Protein AF-A0A941LMX5-F1 (afdb_monomer_lite)

Structure (mmCIF, N/CA/C/O backbone):
data_AF-A0A941LMX5-F1
#
_entry.id   AF-A0A941LMX5-F1
#
loop_
_atom_site.group_PDB
_atom_site.id
_atom_site.type_symbol
_atom_site.label_atom_id
_atom_site.label_alt_id
_atom_site.label_comp_id
_atom_site.label_asym_id
_atom_site.label_entity_id
_atom_site.label_seq_id
_atom_site.pdbx_PDB_ins_code
_atom_site.Cartn_x
_atom_site.Cartn_y
_atom_site.Cartn_z
_atom_site.occupancy
_atom_site.B_iso_or_equiv
_atom_site.auth_seq_id
_atom_site.auth_comp_id
_atom_site.auth_asym_id
_atom_site.auth_atom_id
_atom_site.pdbx_PDB_model_num
ATOM 1 N N . MET A 1 1 ? 7.333 17.603 -12.130 1.00 51.84 1 MET A N 1
ATOM 2 C CA . MET A 1 1 ? 7.696 16.585 -11.128 1.00 51.84 1 MET A CA 1
ATOM 3 C C . MET A 1 1 ? 6.855 15.369 -11.455 1.00 51.84 1 MET A C 1
ATOM 5 O O . MET A 1 1 ? 5.647 15.536 -11.569 1.00 51.84 1 MET A O 1
ATOM 9 N N . ASN A 1 2 ? 7.474 14.241 -11.799 1.00 72.88 2 ASN A N 1
ATOM 10 C CA . ASN A 1 2 ? 6.736 13.041 -12.190 1.00 72.88 2 ASN A CA 1
ATOM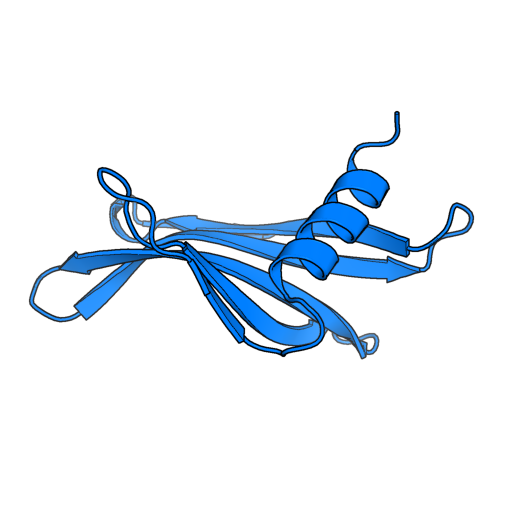 11 C C . ASN A 1 2 ? 6.422 12.254 -10.908 1.00 72.88 2 ASN A C 1
ATOM 13 O O . ASN A 1 2 ? 7.333 11.879 -10.174 1.00 72.88 2 ASN A O 1
ATOM 17 N N . SER A 1 3 ? 5.134 12.124 -10.587 1.00 85.88 3 SER A N 1
ATOM 18 C CA . SER A 1 3 ? 4.646 11.675 -9.276 1.00 85.88 3 SER A CA 1
ATOM 19 C C . SER A 1 3 ? 5.075 10.251 -8.918 1.00 85.88 3 SER A C 1
ATOM 21 O O . SER A 1 3 ? 5.203 9.931 -7.741 1.00 85.88 3 SER A O 1
ATOM 23 N N . TYR A 1 4 ? 5.332 9.396 -9.910 1.00 92.62 4 TYR A N 1
ATOM 24 C CA . TYR A 1 4 ? 5.636 7.984 -9.669 1.00 92.62 4 TYR A CA 1
ATOM 25 C C . TYR A 1 4 ? 7.080 7.732 -9.216 1.00 92.62 4 TYR A C 1
ATOM 27 O O . TYR A 1 4 ? 7.312 6.863 -8.377 1.00 92.62 4 TYR A O 1
ATOM 35 N N . GLN A 1 5 ? 8.056 8.507 -9.697 1.00 94.62 5 GLN A N 1
ATOM 36 C CA . GLN A 1 5 ? 9.439 8.439 -9.202 1.00 94.62 5 GLN A CA 1
ATOM 37 C C . GLN A 1 5 ? 9.532 8.939 -7.754 1.00 94.62 5 GLN A C 1
ATOM 39 O O . GLN A 1 5 ? 10.299 8.409 -6.947 1.00 94.62 5 GLN A O 1
ATOM 44 N N . GLU A 1 6 ? 8.732 9.949 -7.404 1.00 93.56 6 GLU A N 1
ATOM 45 C CA . GLU A 1 6 ? 8.655 10.437 -6.026 1.00 93.56 6 GLU A CA 1
ATOM 46 C C . GLU A 1 6 ? 8.044 9.398 -5.096 1.00 93.56 6 GLU A C 1
ATOM 48 O O . GLU A 1 6 ? 8.562 9.188 -4.001 1.00 93.56 6 GLU A O 1
ATOM 53 N N . PHE A 1 7 ? 6.990 8.703 -5.535 1.00 94.06 7 PHE A N 1
ATOM 54 C CA . PHE A 1 7 ? 6.445 7.589 -4.768 1.00 94.06 7 PHE A CA 1
ATOM 55 C C . PHE A 1 7 ? 7.476 6.487 -4.565 1.00 94.06 7 PHE A C 1
ATOM 57 O O . PHE A 1 7 ? 7.678 6.097 -3.422 1.00 94.06 7 PHE A O 1
ATOM 64 N N . ALA A 1 8 ? 8.198 6.059 -5.606 1.00 95.00 8 ALA A N 1
ATOM 65 C CA . ALA A 1 8 ? 9.258 5.060 -5.450 1.00 95.00 8 ALA A CA 1
ATOM 66 C C . ALA A 1 8 ? 10.290 5.479 -4.391 1.00 95.00 8 ALA A C 1
ATOM 68 O O . ALA A 1 8 ? 10.611 4.708 -3.488 1.00 95.00 8 ALA A O 1
ATOM 69 N N . THR A 1 9 ? 10.741 6.734 -4.455 1.00 95.25 9 THR A N 1
ATOM 70 C CA . THR A 1 9 ? 11.724 7.287 -3.513 1.00 95.25 9 THR A CA 1
ATOM 71 C C . THR A 1 9 ? 11.188 7.310 -2.079 1.00 95.25 9 THR A C 1
ATOM 73 O O . THR A 1 9 ? 11.862 6.854 -1.156 1.00 95.25 9 THR A O 1
ATOM 76 N N . ASN A 1 10 ? 9.968 7.815 -1.879 1.00 95.06 10 ASN A N 1
ATOM 77 C CA . ASN A 1 10 ? 9.358 7.920 -0.554 1.00 95.06 10 ASN A CA 1
ATOM 78 C C . ASN A 1 10 ? 9.059 6.540 0.049 1.00 95.06 10 ASN A C 1
ATOM 80 O O . ASN A 1 10 ? 9.260 6.335 1.243 1.00 95.06 10 ASN A O 1
ATOM 84 N N . LEU A 1 11 ? 8.598 5.590 -0.765 1.00 95.00 11 LEU A N 1
ATOM 85 C CA . LEU A 1 11 ? 8.284 4.229 -0.337 1.00 95.00 11 LEU A CA 1
ATOM 86 C C . LEU A 1 11 ? 9.542 3.458 0.085 1.00 95.00 11 LEU A C 1
ATOM 88 O O . LEU A 1 11 ? 9.550 2.859 1.160 1.00 95.00 11 LEU A O 1
ATOM 92 N N . ASP A 1 12 ? 10.629 3.534 -0.686 1.00 94.56 12 ASP A N 1
ATOM 93 C CA . ASP A 1 12 ? 11.906 2.938 -0.269 1.00 94.56 12 ASP A CA 1
ATOM 94 C C . ASP A 1 12 ? 12.465 3.619 0.991 1.00 94.56 12 ASP A C 1
ATOM 96 O O . ASP A 1 12 ? 13.019 2.951 1.870 1.00 94.56 12 ASP A O 1
ATOM 100 N N . GLN A 1 13 ? 12.282 4.938 1.130 1.00 94.75 13 GLN A N 1
ATOM 101 C CA . GLN A 1 13 ? 12.671 5.652 2.346 1.00 94.75 13 GLN A CA 1
ATOM 102 C C . GLN A 1 13 ? 11.876 5.181 3.570 1.00 94.75 13 GLN A C 1
ATOM 104 O O . GLN A 1 13 ? 12.450 5.088 4.654 1.00 94.75 13 GLN A O 1
ATOM 109 N N . LEU A 1 14 ? 10.584 4.874 3.421 1.00 94.06 14 LEU A N 1
ATOM 110 C CA . LEU A 1 14 ? 9.772 4.315 4.504 1.00 94.06 14 LEU A CA 1
ATOM 111 C C . LEU A 1 14 ? 10.264 2.921 4.907 1.00 94.06 14 LEU A C 1
ATOM 113 O O . LEU A 1 14 ? 10.337 2.635 6.098 1.00 94.06 14 LEU A O 1
ATOM 117 N N . LEU A 1 15 ? 10.639 2.083 3.937 1.00 93.81 15 LEU A N 1
ATOM 118 C CA . LEU A 1 15 ? 11.104 0.717 4.181 1.00 93.81 15 LEU A CA 1
ATOM 119 C C . LEU A 1 15 ? 12.511 0.645 4.794 1.00 93.81 15 LEU A C 1
ATOM 121 O O . LEU A 1 15 ? 12.821 -0.336 5.456 1.00 93.81 15 LEU A O 1
ATOM 125 N N . VAL A 1 16 ? 13.379 1.650 4.61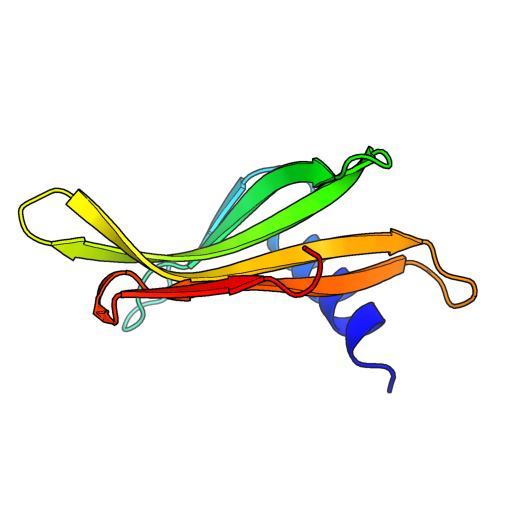5 1.00 90.44 16 VAL A N 1
ATOM 126 C CA . VAL A 1 16 ? 14.741 1.701 5.208 1.00 90.44 16 VAL A CA 1
ATOM 127 C C . VAL A 1 16 ? 15.545 0.402 4.967 1.00 90.44 16 VAL A C 1
ATOM 129 O O . VAL A 1 16 ? 16.315 -0.054 5.812 1.00 90.44 16 VAL A O 1
ATOM 132 N N . GLY A 1 17 ? 15.352 -0.227 3.804 1.00 89.94 17 GLY A N 1
ATOM 133 C CA . GLY A 1 17 ? 16.028 -1.473 3.426 1.00 89.94 17 GLY A CA 1
ATOM 134 C C . GLY A 1 17 ? 15.539 -2.741 4.140 1.00 89.94 17 GLY A C 1
ATOM 135 O O . GLY A 1 17 ? 16.202 -3.772 4.031 1.00 89.94 17 GLY A O 1
ATOM 136 N N . VAL A 1 18 ? 14.414 -2.691 4.862 1.00 94.25 18 VAL A N 1
ATOM 137 C CA . VAL A 1 18 ? 13.705 -3.882 5.359 1.00 94.25 18 VAL A CA 1
ATOM 138 C C . VAL A 1 18 ? 12.446 -4.150 4.535 1.00 94.25 18 VAL A C 1
ATOM 140 O O . VAL A 1 18 ? 11.967 -3.275 3.829 1.00 94.25 18 VAL A O 1
ATOM 143 N N . HIS A 1 19 ? 11.889 -5.357 4.645 1.00 93.88 19 HIS A N 1
ATOM 144 C CA . HIS A 1 19 ? 10.698 -5.755 3.883 1.00 93.88 19 HIS A CA 1
ATOM 145 C C . HIS A 1 19 ? 9.370 -5.377 4.547 1.00 93.88 19 HIS A C 1
ATOM 147 O O . HIS A 1 19 ? 8.329 -5.462 3.911 1.00 93.88 19 HIS A O 1
ATOM 153 N N . ALA A 1 20 ? 9.377 -4.991 5.823 1.00 96.62 20 ALA A N 1
ATOM 154 C CA . ALA A 1 20 ? 8.169 -4.600 6.537 1.00 96.62 20 ALA A CA 1
ATOM 155 C C . ALA A 1 20 ? 8.503 -3.629 7.667 1.00 96.62 20 ALA A C 1
ATOM 157 O O . ALA A 1 20 ? 9.426 -3.865 8.452 1.00 96.62 20 ALA A O 1
ATOM 158 N N . VAL A 1 21 ? 7.720 -2.560 7.783 1.00 97.25 21 VAL A N 1
ATOM 159 C CA . VAL A 1 21 ? 7.814 -1.593 8.875 1.00 97.25 21 VAL A CA 1
ATOM 160 C C . VAL A 1 21 ? 6.422 -1.201 9.355 1.00 97.25 21 VAL A C 1
ATOM 162 O O . VAL A 1 21 ? 5.489 -1.034 8.573 1.00 97.25 21 VAL A O 1
ATOM 165 N N . ARG A 1 22 ? 6.290 -1.020 10.672 1.00 96.31 22 ARG A N 1
ATOM 166 C CA . ARG A 1 22 ? 5.102 -0.436 11.295 1.00 96.31 22 ARG A CA 1
ATOM 167 C C . ARG A 1 22 ? 5.459 0.923 11.874 1.00 96.31 22 ARG A C 1
ATOM 169 O O . ARG A 1 22 ? 6.285 1.019 12.779 1.00 96.31 22 ARG A O 1
ATOM 176 N N . ILE A 1 23 ? 4.812 1.965 11.376 1.00 96.00 23 ILE A N 1
ATOM 177 C CA . ILE A 1 23 ? 5.064 3.352 11.757 1.00 96.00 23 ILE A CA 1
ATOM 178 C C . ILE A 1 23 ? 3.902 3.824 12.625 1.00 96.00 23 ILE A C 1
ATOM 180 O O . ILE A 1 23 ? 2.757 3.874 12.180 1.00 96.00 23 ILE A O 1
ATOM 184 N N . ALA A 1 24 ? 4.193 4.165 13.879 1.00 96.62 24 ALA A N 1
ATOM 185 C CA . ALA A 1 24 ? 3.204 4.660 14.828 1.00 96.62 24 ALA A CA 1
ATOM 186 C C . ALA A 1 24 ? 3.452 6.141 15.131 1.00 96.62 24 ALA A C 1
ATOM 188 O O . ALA A 1 24 ? 4.533 6.523 15.579 1.00 96.62 24 ALA A O 1
ATOM 189 N N . VAL A 1 25 ? 2.425 6.965 14.925 1.00 95.88 25 VAL A N 1
ATOM 190 C CA . VAL A 1 25 ? 2.421 8.391 15.269 1.00 95.88 25 VAL A CA 1
ATOM 191 C C . VAL A 1 25 ? 1.242 8.648 16.198 1.00 95.88 25 VAL A C 1
ATOM 193 O O . VAL A 1 25 ? 0.127 8.208 15.930 1.00 95.88 25 VAL A O 1
ATOM 196 N N . SER A 1 26 ? 1.482 9.350 17.307 1.00 96.81 26 SER A N 1
ATOM 197 C CA . SER A 1 26 ? 0.431 9.652 18.284 1.00 96.81 26 SER A CA 1
ATOM 198 C C . SER A 1 26 ? -0.737 10.397 17.629 1.00 96.81 26 SER A C 1
ATOM 200 O O . SER A 1 26 ? -0.525 11.383 16.924 1.00 96.81 26 SER A O 1
ATOM 202 N N . GLY A 1 27 ? -1.962 9.922 17.866 1.00 95.31 27 GLY A N 1
ATOM 203 C CA . GLY A 1 27 ? -3.188 10.479 17.284 1.00 95.31 27 GLY A CA 1
ATOM 204 C C . GLY A 1 27 ? -3.566 9.933 15.901 1.00 95.31 27 GLY A C 1
ATOM 205 O O . GLY A 1 27 ? -4.632 10.288 15.408 1.00 95.31 27 GLY A O 1
ATOM 206 N N . TYR A 1 28 ? -2.749 9.060 15.303 1.00 94.50 28 TYR A N 1
ATOM 207 C CA . TYR A 1 28 ? -3.021 8.416 14.014 1.00 94.50 28 TYR A CA 1
ATOM 208 C C . TYR A 1 28 ? -3.077 6.892 14.153 1.00 94.50 28 TYR A C 1
ATOM 210 O O . TYR A 1 28 ? -2.477 6.313 15.062 1.00 94.50 28 TYR A O 1
ATOM 218 N N . MET A 1 29 ? -3.776 6.231 13.226 1.00 95.31 29 MET A N 1
ATOM 219 C CA . MET A 1 29 ? -3.679 4.779 13.092 1.00 95.31 29 MET A CA 1
ATOM 220 C C . MET A 1 29 ? -2.273 4.403 12.608 1.00 95.31 29 MET A C 1
ATOM 222 O O . MET A 1 29 ? -1.745 5.072 11.715 1.00 95.31 29 MET A O 1
ATOM 226 N N . PRO A 1 30 ? -1.646 3.354 13.170 1.00 96.88 30 PRO A N 1
ATOM 227 C CA . PRO A 1 30 ? -0.356 2.893 12.681 1.00 96.88 30 PRO A CA 1
ATOM 228 C C . PRO A 1 30 ? -0.415 2.550 11.190 1.00 96.88 30 PRO A C 1
ATOM 230 O O . PRO A 1 30 ? -1.389 1.958 10.724 1.00 96.88 30 PRO A O 1
ATOM 233 N N . LEU A 1 31 ? 0.629 2.924 10.458 1.00 97.44 31 LEU A N 1
ATOM 234 C CA . LEU A 1 31 ? 0.821 2.553 9.061 1.00 97.44 31 LEU A CA 1
ATOM 235 C C . LEU A 1 31 ? 1.690 1.297 9.002 1.00 97.44 31 LEU A C 1
ATOM 237 O O . LEU A 1 31 ? 2.799 1.295 9.538 1.00 97.44 31 LEU A O 1
ATOM 241 N N . SER A 1 32 ? 1.197 0.254 8.350 1.00 97.62 32 SER A N 1
ATOM 242 C CA . SER A 1 32 ? 2.003 -0.865 7.874 1.00 97.62 32 SER A CA 1
ATOM 243 C C . SER A 1 32 ? 2.485 -0.556 6.458 1.00 97.62 32 SER A C 1
ATOM 245 O O . SER A 1 32 ? 1.676 -0.227 5.592 1.00 97.62 32 SER A O 1
ATOM 247 N N . VAL A 1 33 ? 3.794 -0.650 6.232 1.00 97.94 33 VAL A N 1
ATOM 248 C CA . VAL A 1 33 ? 4.401 -0.603 4.896 1.00 97.94 33 VAL A CA 1
ATOM 249 C C . VAL A 1 33 ? 5.138 -1.914 4.686 1.00 97.94 33 VAL A C 1
ATOM 251 O O . VAL A 1 33 ? 6.061 -2.216 5.444 1.00 97.94 33 VAL A O 1
ATOM 254 N N . GLU A 1 34 ? 4.710 -2.708 3.710 1.00 97.94 34 GLU A N 1
ATOM 255 C CA . GLU A 1 34 ? 5.147 -4.101 3.575 1.00 97.94 34 GLU A CA 1
ATOM 256 C C . GLU A 1 34 ? 5.391 -4.469 2.110 1.00 97.94 34 GLU A C 1
ATOM 258 O O . GLU A 1 34 ? 4.555 -4.214 1.248 1.00 97.94 34 GLU A O 1
ATOM 263 N N . GLU A 1 35 ? 6.523 -5.106 1.821 1.00 97.25 35 GLU A N 1
ATOM 264 C CA . GLU A 1 35 ? 6.729 -5.842 0.577 1.00 97.25 35 GLU A CA 1
ATOM 265 C C . GLU A 1 35 ? 5.918 -7.135 0.630 1.00 97.25 35 GLU A C 1
ATOM 267 O O . GLU A 1 35 ? 6.230 -8.056 1.384 1.00 97.25 35 GLU A O 1
ATOM 272 N N . ILE A 1 36 ? 4.869 -7.204 -0.185 1.00 96.62 36 ILE A N 1
ATOM 273 C CA . ILE A 1 36 ? 3.898 -8.306 -0.161 1.00 96.62 36 ILE A CA 1
ATOM 274 C C . ILE A 1 36 ? 4.163 -9.366 -1.238 1.00 96.62 36 ILE A C 1
ATOM 276 O O . ILE A 1 36 ? 3.410 -10.330 -1.364 1.00 96.62 36 ILE A O 1
ATOM 280 N N . GLY A 1 37 ? 5.237 -9.200 -2.013 1.00 95.31 37 GLY A N 1
ATOM 281 C CA . GLY A 1 37 ? 5.671 -10.143 -3.037 1.00 9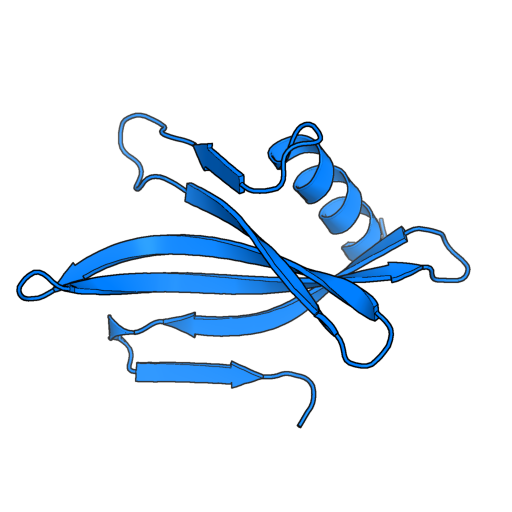5.31 37 GLY A CA 1
ATOM 282 C C . GLY A 1 37 ? 6.117 -9.453 -4.321 1.00 95.31 37 GLY A C 1
ATOM 283 O O . GLY A 1 37 ? 6.586 -8.313 -4.306 1.00 95.31 37 GLY A O 1
ATOM 284 N N . SER A 1 38 ? 5.952 -10.164 -5.434 1.00 95.31 38 SER A N 1
ATOM 285 C CA . SER A 1 38 ? 6.324 -9.697 -6.768 1.00 95.31 38 SER A CA 1
ATOM 286 C C . SER A 1 38 ? 5.192 -9.904 -7.770 1.00 95.31 38 SER A C 1
ATOM 288 O O . SER A 1 38 ? 4.388 -10.827 -7.625 1.00 95.31 38 SER A O 1
ATOM 290 N N . SER A 1 39 ? 5.148 -9.064 -8.801 1.00 93.06 39 SER A N 1
ATOM 291 C CA . SER A 1 39 ? 4.279 -9.240 -9.964 1.00 93.06 39 SER A CA 1
ATOM 292 C C . SER A 1 39 ? 4.688 -10.467 -10.791 1.00 93.06 39 SER A C 1
ATOM 294 O O . SER A 1 39 ? 5.724 -11.093 -10.547 1.00 93.06 39 SER A O 1
ATOM 296 N N . GLY A 1 40 ? 3.896 -10.794 -11.819 1.00 90.25 40 GLY A N 1
ATOM 297 C CA . GLY A 1 40 ? 4.237 -11.856 -12.774 1.00 90.25 40 GLY A CA 1
ATOM 298 C C . GLY A 1 40 ? 5.564 -11.628 -13.509 1.00 90.25 40 GLY A C 1
ATOM 299 O O . GLY A 1 40 ? 6.225 -12.598 -13.874 1.00 90.25 40 GLY A O 1
ATOM 300 N N . ASP A 1 41 ? 5.979 -10.367 -13.651 1.00 90.56 41 ASP A N 1
ATOM 301 C CA . ASP A 1 41 ? 7.237 -9.967 -14.291 1.00 90.56 41 ASP A CA 1
ATOM 302 C C . ASP A 1 41 ? 8.408 -9.855 -13.293 1.00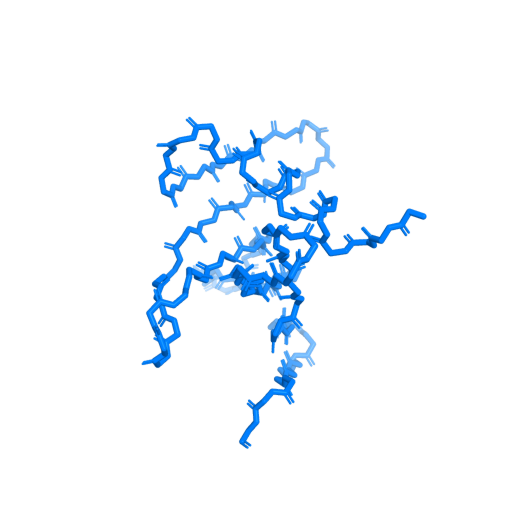 90.56 41 ASP A C 1
ATOM 304 O O . ASP A 1 41 ? 9.537 -9.556 -13.677 1.00 90.56 41 ASP A O 1
ATOM 308 N N . GLY A 1 42 ? 8.168 -10.146 -12.007 1.00 93.44 42 GLY A N 1
ATOM 309 C CA . GLY A 1 42 ? 9.182 -10.129 -10.947 1.00 93.44 42 GLY A CA 1
ATOM 310 C C . GLY A 1 42 ? 9.370 -8.776 -10.254 1.00 93.44 42 GLY A C 1
ATOM 311 O O . GLY A 1 42 ? 10.198 -8.664 -9.350 1.00 93.44 42 GLY A O 1
ATOM 312 N N . ASP A 1 43 ? 8.588 -7.768 -10.630 1.00 95.25 43 ASP A N 1
ATOM 313 C CA . ASP A 1 43 ? 8.620 -6.423 -10.052 1.00 95.25 43 ASP A CA 1
ATOM 314 C C . ASP A 1 43 ? 8.039 -6.399 -8.628 1.00 95.25 43 ASP A C 1
ATOM 316 O O . ASP A 1 43 ? 7.072 -7.101 -8.334 1.00 95.25 43 ASP A O 1
ATOM 320 N N . ARG A 1 44 ? 8.623 -5.607 -7.719 1.00 95.62 44 ARG A N 1
ATOM 321 C CA . ARG A 1 44 ? 8.239 -5.583 -6.290 1.00 95.62 44 ARG A CA 1
ATOM 322 C C . ARG A 1 44 ? 6.845 -4.980 -6.096 1.00 95.62 44 ARG A C 1
ATOM 324 O O . ARG A 1 44 ? 6.515 -3.961 -6.701 1.00 95.62 44 ARG A O 1
ATOM 331 N N . LEU A 1 45 ? 6.070 -5.565 -5.184 1.00 97.56 45 LEU A N 1
ATOM 332 C CA . LEU A 1 45 ? 4.779 -5.046 -4.734 1.00 97.56 45 LEU A CA 1
ATOM 333 C C . LEU A 1 45 ? 4.878 -4.579 -3.281 1.00 97.56 45 LEU A C 1
ATOM 335 O O . LEU A 1 45 ? 5.262 -5.358 -2.408 1.00 97.56 45 LEU A O 1
ATOM 339 N N . VAL A 1 46 ? 4.500 -3.329 -3.020 1.00 98.12 46 VAL A N 1
ATOM 340 C CA . VAL A 1 46 ? 4.534 -2.725 -1.680 1.00 98.12 46 VAL A CA 1
ATOM 341 C C . VAL A 1 46 ? 3.140 -2.266 -1.274 1.00 98.12 46 VAL A C 1
ATOM 343 O O . VAL A 1 46 ? 2.563 -1.404 -1.928 1.00 98.12 46 VAL A O 1
ATOM 346 N N . SER A 1 47 ? 2.611 -2.820 -0.187 1.00 98.31 47 SER A N 1
ATOM 347 C CA . SER A 1 47 ? 1.350 -2.415 0.439 1.00 98.31 47 SER A CA 1
ATOM 348 C C . SER A 1 47 ? 1.581 -1.289 1.446 1.00 98.31 47 SER A C 1
ATOM 350 O O . SER A 1 47 ? 2.502 -1.351 2.264 1.00 98.31 47 SER A O 1
ATOM 352 N N . LEU A 1 48 ? 0.728 -0.266 1.384 1.00 98.12 48 LEU A N 1
ATOM 353 C CA . LEU A 1 48 ? 0.540 0.759 2.406 1.00 98.12 48 LEU A CA 1
ATOM 354 C C . LEU A 1 48 ? -0.837 0.556 3.014 1.00 98.12 48 LEU A C 1
ATOM 356 O O . LEU A 1 48 ? -1.841 0.915 2.397 1.00 98.12 48 LEU A O 1
ATOM 360 N N . CYS A 1 49 ? -0.868 0.016 4.227 1.00 98.31 49 CYS A N 1
ATOM 361 C CA . CYS A 1 49 ? -2.107 -0.368 4.877 1.00 98.31 49 CYS A CA 1
ATOM 362 C C . CYS A 1 49 ? -2.230 0.225 6.278 1.00 98.31 49 CYS A C 1
ATOM 364 O O . CYS A 1 49 ? -1.329 0.125 7.116 1.00 98.31 49 CYS A O 1
ATOM 366 N N . HIS A 1 50 ? -3.396 0.790 6.559 1.00 98.00 50 HIS A N 1
ATOM 367 C CA . HIS A 1 50 ? -3.868 0.993 7.921 1.00 98.00 50 HIS A CA 1
ATOM 368 C C . HIS A 1 50 ? -4.837 -0.126 8.288 1.00 98.00 50 HIS A C 1
ATOM 370 O O . HIS A 1 50 ? -5.634 -0.557 7.462 1.00 98.00 50 HIS A O 1
ATOM 376 N N . TYR A 1 51 ? -4.787 -0.577 9.539 1.00 97.4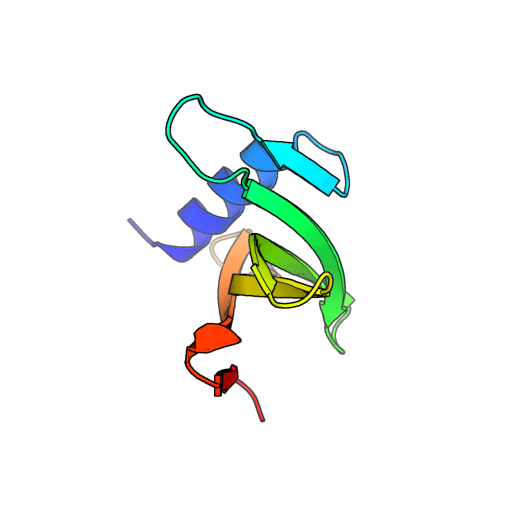4 51 TYR A N 1
ATOM 377 C CA . TYR A 1 51 ? -5.686 -1.618 10.021 1.00 97.44 51 TYR A CA 1
ATOM 378 C C . TYR A 1 51 ? -6.621 -1.076 11.096 1.00 97.44 51 TYR A C 1
ATOM 380 O O . TYR A 1 51 ? -6.163 -0.628 12.152 1.00 97.44 51 TYR A O 1
ATOM 388 N N . GLY A 1 52 ? -7.920 -1.170 10.829 1.00 95.69 52 GLY A N 1
ATOM 389 C CA . GLY A 1 52 ? -8.955 -1.138 11.855 1.00 95.69 52 GLY A CA 1
ATOM 390 C C . GLY A 1 52 ? -9.235 -2.546 12.387 1.00 95.69 52 GLY A C 1
ATOM 391 O O . GLY A 1 52 ? -8.773 -3.537 11.824 1.00 95.69 52 GLY A O 1
ATOM 392 N N . GLU A 1 53 ? -9.994 -2.646 13.475 1.00 96.25 53 GLU A N 1
ATOM 393 C CA . GLU A 1 53 ? -10.485 -3.924 13.997 1.00 96.25 53 GLU A CA 1
ATOM 394 C C . GLU A 1 53 ? -12.013 -3.968 13.885 1.00 96.25 53 GLU A C 1
ATOM 396 O O . GLU A 1 53 ? -12.702 -3.003 14.232 1.00 96.25 53 GLU A O 1
ATOM 401 N N . GLN A 1 54 ? -12.562 -5.080 13.400 1.00 96.12 54 GLN A N 1
ATOM 402 C CA . GLN A 1 54 ? -13.998 -5.334 13.390 1.00 96.12 54 GLN A CA 1
ATOM 403 C C . GLN A 1 54 ? -14.266 -6.759 13.864 1.00 96.12 54 GLN A C 1
ATOM 405 O O . GLN A 1 54 ? -13.841 -7.720 13.237 1.00 96.12 54 GLN A O 1
ATOM 410 N N . ASN A 1 55 ? -15.004 -6.904 14.968 1.00 96.56 55 ASN A N 1
ATOM 411 C CA . ASN A 1 55 ? -15.316 -8.204 15.582 1.00 96.56 55 ASN A CA 1
ATOM 412 C C . ASN A 1 55 ? -14.080 -9.071 15.908 1.00 96.56 55 ASN A C 1
ATOM 414 O O . ASN A 1 55 ? -14.193 -10.293 15.958 1.00 96.56 55 ASN A O 1
ATOM 418 N N . GLY A 1 56 ? -12.923 -8.452 16.157 1.00 96.00 56 GLY A N 1
ATOM 419 C CA . GLY A 1 56 ? -11.660 -9.150 16.417 1.00 96.00 56 GLY A CA 1
ATOM 420 C C . GLY A 1 56 ? 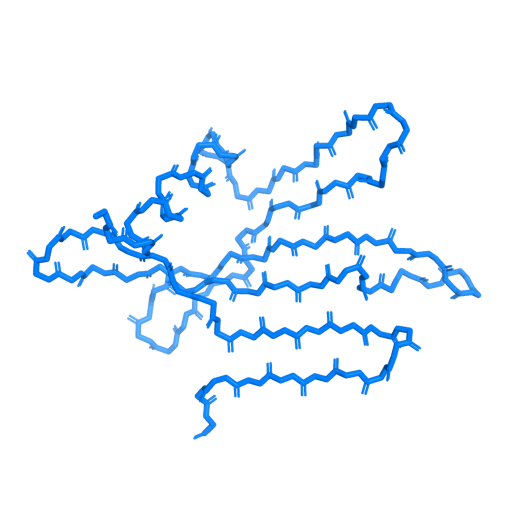-10.809 -9.427 15.175 1.00 96.00 56 GLY A C 1
ATOM 421 O O . GLY A 1 56 ? -9.663 -9.842 15.328 1.00 96.00 56 GLY A O 1
ATOM 422 N N . ASP A 1 57 ? -11.325 -9.168 13.970 1.00 96.94 57 ASP A N 1
ATOM 423 C CA . ASP A 1 57 ? -10.572 -9.297 12.722 1.00 96.94 57 ASP A CA 1
ATOM 424 C C . ASP A 1 57 ? -9.939 -7.959 12.324 1.00 96.94 57 ASP A C 1
ATOM 426 O O . ASP A 1 57 ? -10.551 -6.895 12.467 1.00 96.94 57 ASP A O 1
ATOM 430 N N . LEU A 1 58 ? -8.710 -8.010 11.804 1.00 96.31 58 LEU A N 1
ATOM 431 C CA . LEU A 1 58 ? -8.057 -6.844 11.213 1.00 96.31 58 LEU A CA 1
ATOM 432 C C . LEU A 1 58 ? -8.647 -6.562 9.831 1.00 96.31 58 LEU A C 1
ATOM 434 O O . LEU A 1 58 ? -8.725 -7.449 8.983 1.00 96.31 58 LEU A O 1
ATOM 438 N N . MET A 1 59 ? -9.008 -5.304 9.608 1.00 97.81 59 MET A N 1
ATOM 439 C CA . MET A 1 59 ? -9.661 -4.823 8.396 1.00 97.81 59 MET A CA 1
ATOM 440 C C . MET A 1 59 ? -8.790 -3.751 7.737 1.00 97.81 59 MET A C 1
ATOM 442 O O . MET A 1 59 ? -8.332 -2.837 8.423 1.00 97.81 59 MET A O 1
ATOM 446 N N . HIS A 1 60 ? -8.583 -3.830 6.424 1.00 98.00 60 HIS A N 1
ATOM 447 C CA . HIS A 1 60 ? -7.810 -2.834 5.673 1.00 98.00 60 HIS A CA 1
ATOM 448 C C . HIS A 1 60 ? -8.597 -1.510 5.577 1.00 98.00 60 HIS A C 1
ATOM 450 O O . HIS A 1 60 ? -9.725 -1.503 5.069 1.00 98.00 60 HIS A O 1
ATOM 456 N N . ASP A 1 61 ? -8.019 -0.393 6.039 1.00 95.75 61 ASP A N 1
ATOM 457 C CA . ASP A 1 61 ? -8.681 0.921 6.133 1.00 95.75 61 ASP A CA 1
ATOM 458 C C . ASP A 1 61 ? -7.766 2.155 5.944 1.00 95.75 61 ASP A C 1
ATOM 460 O O . ASP A 1 61 ? -7.481 2.882 6.900 1.00 95.75 61 ASP A O 1
ATOM 464 N N . PRO A 1 62 ? -7.365 2.488 4.704 1.00 96.81 62 PRO A N 1
ATOM 465 C CA . PRO A 1 62 ? -7.374 1.654 3.504 1.00 96.81 62 PRO A CA 1
ATOM 466 C C . PRO A 1 62 ? -6.055 0.879 3.323 1.00 96.81 62 PRO A C 1
ATOM 468 O O . PRO A 1 62 ? -5.079 1.114 4.037 1.00 96.81 62 PRO A O 1
ATOM 471 N N . ASP A 1 63 ? -6.028 0.011 2.309 1.00 98.50 63 ASP A N 1
ATOM 472 C CA . ASP A 1 63 ? -4.824 -0.580 1.717 1.00 98.50 63 ASP A CA 1
ATOM 473 C C . ASP A 1 63 ? -4.637 -0.109 0.267 1.00 98.50 63 ASP A C 1
ATOM 475 O O . ASP A 1 63 ? -5.587 -0.092 -0.525 1.00 98.50 63 ASP A O 1
ATOM 479 N N . ILE A 1 64 ? -3.408 0.276 -0.075 1.00 98.19 64 ILE A N 1
ATOM 480 C CA . ILE A 1 64 ? -2.980 0.589 -1.442 1.00 98.19 64 ILE A CA 1
ATOM 481 C C . ILE A 1 64 ? -1.712 -0.197 -1.743 1.00 98.19 64 ILE A C 1
ATOM 483 O O . ILE A 1 64 ? -0.716 -0.053 -1.035 1.00 98.19 64 ILE A O 1
ATOM 487 N N . VAL A 1 65 ? -1.717 -0.954 -2.838 1.00 98.19 65 VAL A N 1
ATOM 488 C CA . VAL A 1 65 ? -0.520 -1.650 -3.319 1.00 98.19 65 VAL A CA 1
ATOM 489 C C . VAL A 1 65 ? 0.114 -0.853 -4.446 1.00 98.19 65 VAL A C 1
ATOM 491 O O . VAL A 1 65 ? -0.564 -0.459 -5.395 1.00 98.19 65 VAL A O 1
ATOM 494 N N . PHE A 1 66 ? 1.423 -0.655 -4.354 1.00 97.75 66 PHE A N 1
ATOM 495 C CA . PHE A 1 66 ? 2.256 -0.041 -5.375 1.00 97.75 66 PHE A CA 1
ATOM 496 C C . PHE A 1 66 ? 3.119 -1.088 -6.076 1.00 97.75 66 PHE A C 1
ATOM 498 O O . PHE A 1 66 ? 3.747 -1.917 -5.418 1.00 97.75 66 PHE A O 1
ATOM 505 N N . LEU A 1 67 ? 3.187 -1.011 -7.403 1.00 97.31 67 LEU A N 1
ATOM 506 C CA . LEU A 1 67 ? 4.105 -1.784 -8.234 1.00 97.31 67 LEU A CA 1
ATOM 507 C C . LEU A 1 67 ? 5.347 -0.951 -8.533 1.00 97.31 67 LEU A C 1
ATOM 509 O O . LEU A 1 67 ? 5.251 0.111 -9.149 1.00 97.31 67 LEU A O 1
ATOM 513 N N . PHE A 1 68 ? 6.506 -1.452 -8.121 1.00 96.44 68 PHE A N 1
ATOM 514 C CA . PHE A 1 68 ? 7.799 -0.870 -8.455 1.00 96.44 68 PHE A CA 1
ATOM 515 C C . PHE A 1 68 ? 8.301 -1.432 -9.771 1.00 96.44 68 PHE A C 1
ATOM 517 O O . PHE A 1 68 ? 8.543 -2.628 -9.859 1.00 96.44 68 PHE A O 1
ATOM 524 N N . HIS A 1 69 ? 8.556 -0.570 -10.745 1.00 93.81 69 HIS A N 1
ATOM 525 C CA . HIS A 1 69 ? 9.116 -0.970 -12.030 1.00 93.81 69 HIS A CA 1
ATOM 526 C C . HIS A 1 69 ? 10.236 -0.018 -12.459 1.00 93.81 69 HIS A C 1
ATOM 528 O O . HIS A 1 69 ? 10.310 1.141 -12.038 1.00 93.81 69 HIS A O 1
ATOM 534 N N . ASN A 1 70 ? 11.127 -0.510 -13.318 1.00 91.19 70 ASN A N 1
ATOM 535 C CA . ASN A 1 70 ? 12.199 0.294 -13.901 1.00 91.19 70 ASN A CA 1
ATOM 536 C C . ASN A 1 70 ? 11.779 0.804 -15.282 1.00 91.19 70 ASN A C 1
ATOM 538 O O . ASN A 1 70 ? 11.668 0.028 -16.230 1.00 91.19 70 ASN A O 1
ATOM 542 N N . GLY A 1 71 ? 11.564 2.113 -15.398 1.00 83.94 71 GLY A N 1
ATOM 543 C CA . GLY A 1 71 ? 11.270 2.780 -16.663 1.00 83.94 71 GLY A CA 1
ATOM 544 C C . GLY A 1 71 ? 12.492 3.482 -17.272 1.00 83.94 71 GLY A C 1
ATOM 545 O O . GLY A 1 71 ? 13.560 3.542 -16.657 1.00 83.94 71 GLY A O 1
ATOM 546 N N . PRO A 1 72 ? 12.342 4.084 -18.468 1.00 85.50 72 PRO A N 1
ATOM 547 C CA . PRO A 1 72 ? 13.394 4.883 -19.108 1.00 85.50 72 PRO A CA 1
ATOM 548 C C . PRO A 1 72 ? 13.892 6.052 -18.245 1.00 85.50 72 PRO A C 1
ATOM 550 O O . PRO A 1 72 ? 15.063 6.414 -18.311 1.00 85.50 72 PRO A O 1
ATOM 553 N N . ASP A 1 73 ? 13.005 6.606 -17.415 1.00 85.62 73 ASP A N 1
ATOM 554 C CA . ASP A 1 73 ? 13.276 7.740 -16.523 1.00 85.62 73 ASP A CA 1
ATOM 555 C C . ASP A 1 73 ? 13.736 7.304 -15.116 1.00 85.62 73 ASP A C 1
ATOM 557 O O . ASP A 1 73 ? 13.800 8.123 -14.198 1.00 85.62 73 ASP A O 1
ATOM 561 N N . GLY A 1 74 ? 14.040 6.015 -14.930 1.00 90.19 74 GLY A N 1
ATOM 562 C CA . GLY A 1 74 ? 14.430 5.420 -13.653 1.00 90.19 74 GLY A CA 1
ATOM 563 C C . GLY A 1 74 ? 13.305 4.645 -12.965 1.00 90.19 74 GLY A C 1
ATOM 564 O O . GLY A 1 74 ? 12.291 4.300 -13.574 1.00 90.19 74 GLY A O 1
ATOM 565 N N . MET A 1 75 ? 13.518 4.340 -11.686 1.00 93.94 75 MET A N 1
ATOM 566 C CA . MET A 1 75 ? 12.580 3.578 -10.864 1.00 93.94 75 MET A CA 1
ATOM 567 C C . MET A 1 75 ? 11.325 4.398 -10.562 1.00 93.94 75 MET A C 1
ATOM 569 O O . MET A 1 75 ? 11.413 5.555 -10.147 1.00 93.94 75 MET A O 1
ATOM 573 N N . ALA A 1 76 ? 10.164 3.786 -10.749 1.00 95.31 76 ALA A N 1
ATOM 574 C CA . ALA A 1 76 ? 8.864 4.384 -10.505 1.00 95.31 76 ALA A CA 1
ATOM 575 C C . ALA A 1 76 ? 7.983 3.418 -9.708 1.00 95.31 76 ALA A C 1
ATOM 577 O O . ALA A 1 76 ? 8.150 2.203 -9.794 1.00 95.31 76 ALA A O 1
ATOM 578 N N . ALA A 1 77 ? 7.059 3.972 -8.926 1.00 96.62 77 ALA A N 1
ATOM 579 C CA . ALA A 1 77 ? 6.063 3.213 -8.190 1.00 96.62 77 ALA A CA 1
ATOM 580 C C . ALA A 1 77 ? 4.675 3.759 -8.520 1.00 96.62 77 ALA A C 1
ATOM 582 O O . ALA A 1 77 ? 4.391 4.939 -8.293 1.00 96.62 77 ALA A O 1
ATOM 583 N N . GLU A 1 78 ? 3.811 2.902 -9.054 1.00 95.44 78 GLU A N 1
ATOM 584 C CA . GLU A 1 78 ? 2.434 3.253 -9.404 1.00 95.44 78 GLU A CA 1
ATOM 585 C C . GLU A 1 78 ? 1.435 2.444 -8.569 1.00 95.44 78 GLU A C 1
ATOM 587 O O . GLU A 1 78 ? 1.700 1.277 -8.273 1.00 95.44 78 GLU A O 1
ATOM 592 N N . PRO A 1 79 ? 0.300 3.033 -8.155 1.00 96.31 79 PRO A N 1
ATOM 593 C CA . PRO A 1 79 ? -0.720 2.301 -7.420 1.00 96.31 79 PRO A CA 1
ATOM 594 C C . PRO A 1 79 ? -1.438 1.326 -8.360 1.00 96.31 79 PRO A C 1
ATOM 596 O O . PRO A 1 79 ? -1.968 1.732 -9.393 1.00 96.31 79 PRO A O 1
ATOM 599 N N . VAL A 1 80 ? -1.489 0.050 -7.986 1.00 97.19 80 VAL A N 1
ATOM 600 C CA . VAL A 1 80 ? -2.094 -1.025 -8.792 1.00 97.19 80 VAL A CA 1
ATOM 601 C C . VAL A 1 80 ? -3.361 -1.605 -8.178 1.00 97.19 80 VAL A C 1
ATOM 603 O O . VAL A 1 80 ? -4.183 -2.168 -8.906 1.00 97.19 80 VAL A O 1
ATOM 606 N N . SER A 1 81 ? -3.571 -1.416 -6.874 1.00 97.75 81 SER A N 1
ATOM 607 C CA . SER A 1 81 ? -4.835 -1.748 -6.219 1.00 97.75 81 SER A CA 1
ATOM 608 C C . SER A 1 81 ? -5.182 -0.793 -5.082 1.00 97.75 81 SER A C 1
ATOM 610 O O . SER A 1 81 ? -4.310 -0.192 -4.456 1.00 97.75 81 SER A O 1
ATOM 612 N N . PHE A 1 82 ? -6.481 -0.686 -4.810 1.00 98.31 82 PHE A N 1
ATOM 613 C CA . PHE A 1 82 ? -7.044 -0.030 -3.635 1.00 98.31 82 PHE A CA 1
ATOM 614 C C . PHE A 1 82 ? -8.068 -0.958 -2.987 1.00 98.31 82 PHE A C 1
ATOM 616 O O . PHE A 1 82 ? -8.940 -1.506 -3.672 1.00 98.31 82 PHE A O 1
ATOM 623 N N . ARG A 1 83 ? -8.002 -1.094 -1.664 1.00 98.31 83 ARG A N 1
ATOM 624 C CA . ARG A 1 83 ? -8.951 -1.873 -0.875 1.00 98.31 83 ARG A CA 1
ATOM 625 C C . ARG A 1 83 ? -9.362 -1.125 0.388 1.00 98.31 83 ARG A C 1
ATOM 627 O O . ARG A 1 83 ? -8.534 -0.564 1.098 1.00 98.31 83 ARG A O 1
ATOM 634 N N . ASN A 1 84 ? -10.655 -1.148 0.687 1.00 98.31 84 ASN A N 1
ATOM 635 C CA . ASN A 1 84 ? -11.189 -0.736 1.980 1.00 98.31 84 ASN A CA 1
ATOM 636 C C . ASN A 1 84 ? -12.278 -1.723 2.397 1.00 98.31 84 ASN A C 1
ATOM 638 O O . ASN A 1 84 ? -13.317 -1.833 1.737 1.00 98.31 84 ASN A O 1
ATOM 642 N N . ASP A 1 85 ? -12.033 -2.441 3.486 1.00 98.12 85 ASP A N 1
ATOM 643 C CA . ASP A 1 85 ? -12.913 -3.522 3.913 1.00 98.12 85 ASP A CA 1
ATOM 644 C C . ASP A 1 85 ? -14.213 -3.016 4.552 1.00 98.12 85 ASP A C 1
ATOM 646 O O . ASP A 1 85 ? -15.264 -3.624 4.351 1.00 98.12 85 ASP A O 1
ATOM 650 N N . TYR A 1 86 ? -14.185 -1.878 5.255 1.00 96.62 86 TYR A N 1
ATOM 651 C CA . TYR A 1 86 ? -15.384 -1.281 5.861 1.00 96.62 86 TYR A CA 1
ATOM 652 C C . TYR A 1 86 ? -16.390 -0.800 4.813 1.00 96.62 86 TYR A C 1
ATOM 654 O O . TYR A 1 86 ? -17.599 -0.815 5.048 1.00 96.62 86 TYR A O 1
ATOM 662 N N . LEU A 1 87 ? -15.894 -0.388 3.646 1.00 97.00 87 LEU A N 1
ATOM 663 C CA . LEU A 1 87 ? -16.715 0.028 2.512 1.00 97.00 87 LEU A CA 1
ATOM 664 C C . LEU A 1 87 ? -17.020 -1.119 1.536 1.00 97.00 87 LEU A C 1
ATOM 666 O O . LEU A 1 87 ? -17.822 -0.933 0.621 1.00 97.00 87 LEU A O 1
ATOM 670 N N . GLY A 1 88 ? -16.390 -2.287 1.703 1.00 96.94 88 GLY A N 1
ATOM 671 C CA . GLY A 1 88 ? -16.502 -3.407 0.766 1.00 96.94 88 GLY A CA 1
ATOM 672 C C . GLY A 1 88 ? -15.983 -3.072 -0.637 1.00 96.94 88 GLY A C 1
ATOM 673 O O . GLY A 1 88 ? -16.528 -3.558 -1.628 1.00 96.94 88 GLY A O 1
ATOM 674 N N . ILE A 1 89 ? -14.967 -2.208 -0.736 1.00 97.94 89 ILE A N 1
ATOM 675 C CA . ILE A 1 89 ? -14.418 -1.730 -2.009 1.00 97.94 89 ILE A CA 1
ATOM 676 C C . ILE A 1 89 ? -13.101 -2.442 -2.297 1.00 97.94 89 ILE A C 1
ATOM 678 O O . ILE A 1 89 ? -12.190 -2.432 -1.472 1.00 97.94 89 ILE A O 1
ATOM 682 N N . VAL A 1 90 ? -12.991 -2.988 -3.510 1.00 97.50 90 VAL A N 1
ATOM 683 C CA . VAL A 1 90 ? -11.740 -3.473 -4.101 1.00 97.50 90 VAL A CA 1
ATOM 684 C C . VAL A 1 90 ? -11.660 -2.976 -5.539 1.00 97.50 90 VAL A C 1
ATOM 686 O O . VAL A 1 90 ? -12.592 -3.164 -6.327 1.00 97.50 90 VAL A O 1
ATOM 689 N N . GLN A 1 91 ? -10.552 -2.330 -5.880 1.00 97.75 91 GLN A N 1
ATOM 690 C CA . GLN A 1 91 ? -10.260 -1.823 -7.215 1.00 97.75 91 GLN A CA 1
ATOM 691 C C . GLN A 1 91 ? -8.863 -2.277 -7.627 1.00 97.75 91 GLN A C 1
ATOM 693 O O . GLN A 1 91 ? -7.926 -2.177 -6.842 1.00 97.75 91 GLN A O 1
ATOM 698 N N . GLU A 1 92 ? -8.737 -2.752 -8.861 1.00 96.31 92 GLU A N 1
ATOM 699 C CA . GLU A 1 92 ? -7.479 -3.200 -9.460 1.00 96.31 92 GLU A CA 1
ATOM 700 C C . GLU A 1 92 ? -7.320 -2.506 -10.809 1.00 96.31 92 GLU A C 1
ATOM 702 O O . GLU A 1 92 ? -8.300 -2.353 -11.546 1.00 96.31 92 GLU A O 1
ATOM 707 N N . VAL A 1 93 ? -6.102 -2.063 -11.113 1.00 94.75 93 VAL A N 1
ATOM 708 C CA . VAL A 1 93 ? -5.797 -1.350 -12.360 1.00 94.75 93 VAL A CA 1
ATOM 709 C C . VAL A 1 93 ? -5.662 -2.322 -13.531 1.00 94.75 93 VAL A C 1
ATOM 711 O O . VAL A 1 93 ? -6.209 -2.073 -14.605 1.00 94.75 93 VAL A O 1
ATOM 714 N N . TYR A 1 94 ? -4.971 -3.441 -13.315 1.00 86.00 94 TYR A N 1
ATOM 715 C CA . TYR A 1 94 ? -4.726 -4.466 -14.326 1.00 86.00 94 TYR A CA 1
ATOM 716 C C . TYR A 1 94 ? -5.557 -5.707 -13.989 1.00 86.00 94 TYR A C 1
ATOM 718 O O . TYR A 1 94 ? -5.455 -6.232 -12.883 1.00 86.00 94 TYR A O 1
ATOM 726 N N . ARG A 1 95 ? -6.401 -6.143 -14.927 1.00 61.12 95 ARG A N 1
ATOM 727 C CA . ARG A 1 95 ? -7.231 -7.353 -14.844 1.00 61.12 95 ARG A CA 1
ATOM 728 C C . ARG A 1 95 ? -7.026 -8.221 -16.072 1.00 61.12 95 ARG A C 1
ATOM 730 O O . ARG A 1 95 ? -6.875 -7.630 -17.166 1.00 61.12 95 ARG A O 1
#

Foldseek 3Di:
DPVFVVVVVVLCVQCVPPQWDWADDPPDFIWIWGFPAADPVRWTKIKTFGWDDDPNDTWTQKIWIWTWDQDPVGITTDTAWIDGVVVPDIDGPPD

Radius of gyration: 14.0 Å; chains: 1; bounding box: 33×28×37 Å

pLDDT: mean 94.26, std 6.77, range [51.84, 98.5]

Sequence (95 aa):
MNSYQEFATNLDQLLVGVHAVRIAVSGYMPLSVEEIGSSGDGDRLVSLCHYGEQNGDLMHDPDIVFLFHNGPDGMAAEPVSFRNDYLGIVQEVYR

Secondary structure (DSSP, 8-state):
--HHHHHHHHHHHHHTTSSEEEE--TTSPPEEEEEEEE-TTS-EEEEEEEEEEETTEEEEEEEEEEEEEEETTEEEEEEEEEEETTTTEEEES--